Protein AF-A0A2E3NKC2-F1 (afdb_monomer_lite)

Sequence (37 aa):
MDDVIVRGGENMSPGEIEDVLLTHESVADACVIGVPD

Structure (mmCIF, N/CA/C/O backbone):
data_AF-A0A2E3NKC2-F1
#
_entry.id   AF-A0A2E3NKC2-F1
#
loop_
_atom_site.group_PDB
_atom_site.id
_atom_site.type_symbol
_atom_site.label_atom_id
_atom_site.label_alt_id
_atom_site.label_comp_id
_atom_site.label_asym_id
_atom_site.label_entity_id
_atom_site.label_seq_id
_atom_site.pdbx_PDB_ins_code
_atom_site.Cartn_x
_atom_site.Cartn_y
_atom_site.Cartn_z
_atom_site.occupancy
_atom_site.B_iso_or_equiv
_atom_site.auth_seq_id
_atom_site.auth_comp_id
_atom_site.auth_asym_id
_atom_site.auth_atom_id
_atom_site.pdbx_PDB_model_num
ATOM 1 N N . MET A 1 1 ? 9.162 -12.631 -7.594 1.00 51.91 1 MET A N 1
ATOM 2 C CA . MET A 1 1 ? 8.756 -11.609 -8.578 1.00 51.91 1 MET A CA 1
ATOM 3 C C . MET A 1 1 ? 8.329 -10.492 -7.681 1.00 51.91 1 MET A C 1
ATOM 5 O O . MET A 1 1 ? 7.273 -10.609 -7.082 1.00 51.91 1 MET A O 1
ATOM 9 N N . ASP A 1 2 ? 9.245 -9.573 -7.428 1.00 65.62 2 ASP A N 1
ATOM 10 C CA . ASP A 1 2 ? 9.052 -8.584 -6.379 1.00 65.62 2 ASP A CA 1
ATOM 11 C C . ASP A 1 2 ? 8.510 -7.353 -7.091 1.00 65.62 2 ASP A C 1
ATOM 13 O O . ASP A 1 2 ? 9.170 -6.813 -7.983 1.00 65.62 2 ASP A O 1
ATOM 17 N N . ASP A 1 3 ? 7.267 -6.991 -6.785 1.00 78.06 3 ASP A N 1
ATOM 18 C CA . ASP A 1 3 ? 6.671 -5.768 -7.300 1.00 78.06 3 ASP A CA 1
ATOM 19 C C . ASP A 1 3 ? 7.420 -4.598 -6.657 1.00 78.06 3 ASP A C 1
ATOM 21 O O . ASP A 1 3 ? 7.411 -4.436 -5.441 1.00 78.06 3 ASP A O 1
ATOM 25 N N . VAL A 1 4 ? 8.140 -3.818 -7.464 1.00 86.12 4 VAL A N 1
ATOM 26 C CA . VAL A 1 4 ? 8.917 -2.661 -7.003 1.00 86.12 4 VAL A CA 1
ATOM 27 C C . VAL A 1 4 ? 8.422 -1.426 -7.736 1.00 86.12 4 VAL A C 1
ATOM 29 O O . VAL A 1 4 ? 8.411 -1.379 -8.967 1.00 86.12 4 VAL A O 1
ATOM 32 N N . ILE A 1 5 ? 8.036 -0.407 -6.972 1.00 88.50 5 ILE A N 1
ATOM 33 C CA . ILE A 1 5 ? 7.674 0.909 -7.494 1.00 88.50 5 ILE A CA 1
ATOM 34 C C . ILE A 1 5 ? 8.943 1.756 -7.537 1.00 88.50 5 ILE A C 1
ATOM 36 O O . ILE A 1 5 ? 9.574 1.984 -6.507 1.00 88.50 5 ILE A O 1
ATOM 40 N N . VAL A 1 6 ? 9.306 2.248 -8.723 1.00 88.44 6 VAL A N 1
ATOM 41 C CA . VAL A 1 6 ? 10.460 3.140 -8.899 1.00 88.44 6 VAL A CA 1
ATOM 42 C C . VAL A 1 6 ? 9.971 4.565 -9.120 1.00 88.44 6 VAL A C 1
ATOM 44 O O . VAL A 1 6 ? 9.355 4.855 -10.146 1.00 88.44 6 VAL A O 1
ATOM 47 N N . ARG A 1 7 ? 10.256 5.472 -8.181 1.00 84.50 7 ARG A N 1
ATOM 48 C CA . ARG A 1 7 ? 9.882 6.893 -8.287 1.00 84.50 7 ARG A CA 1
ATOM 49 C C . ARG A 1 7 ? 11.054 7.780 -7.895 1.00 84.50 7 ARG A C 1
ATOM 51 O O . ARG A 1 7 ? 11.665 7.571 -6.858 1.00 84.50 7 ARG A O 1
ATOM 58 N N . GLY A 1 8 ? 11.393 8.761 -8.734 1.00 84.88 8 GLY A N 1
ATOM 59 C CA . GLY A 1 8 ? 12.491 9.698 -8.447 1.00 84.88 8 GLY A CA 1
ATOM 60 C C . GLY A 1 8 ? 13.881 9.053 -8.327 1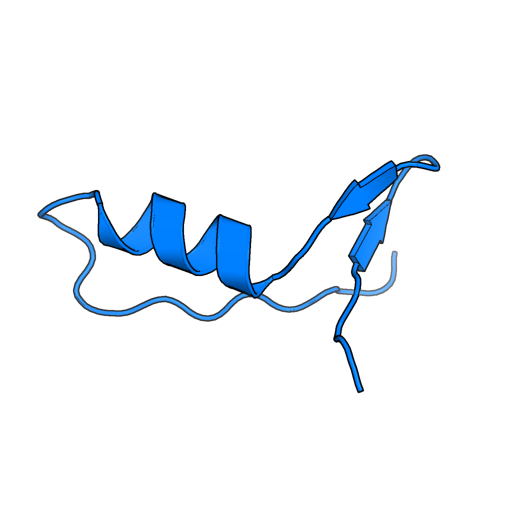.00 84.88 8 GLY A C 1
ATOM 61 O O . GLY A 1 8 ? 14.794 9.688 -7.813 1.00 84.88 8 GLY A O 1
ATOM 62 N N . GLY A 1 9 ? 14.047 7.812 -8.801 1.00 88.12 9 GLY A N 1
ATOM 63 C CA . GLY A 1 9 ? 15.277 7.028 -8.639 1.00 88.12 9 GLY A CA 1
ATOM 64 C C . GLY A 1 9 ? 15.334 6.184 -7.361 1.00 88.12 9 GLY A C 1
ATOM 65 O O . GLY A 1 9 ? 16.339 5.515 -7.140 1.00 88.12 9 GLY A O 1
ATOM 66 N N . GLU A 1 10 ? 14.277 6.181 -6.549 1.00 88.94 10 GLU A N 1
ATOM 67 C CA . GLU A 1 10 ? 14.162 5.338 -5.359 1.00 88.94 10 GLU A CA 1
ATOM 68 C C . GLU A 1 10 ? 13.275 4.121 -5.627 1.00 88.94 10 GLU A C 1
ATOM 70 O O . GLU A 1 10 ? 12.258 4.219 -6.319 1.00 88.94 10 GLU A O 1
ATOM 75 N N . ASN A 1 11 ? 13.668 2.980 -5.058 1.00 91.12 11 ASN A N 1
ATOM 76 C CA . ASN A 1 11 ? 12.918 1.730 -5.108 1.00 91.12 11 ASN A CA 1
ATOM 77 C C . ASN A 1 11 ? 12.074 1.609 -3.840 1.00 91.12 11 ASN A C 1
ATOM 79 O O . ASN A 1 11 ? 12.620 1.593 -2.739 1.00 91.12 11 ASN A O 1
ATOM 83 N N . MET A 1 12 ? 10.762 1.495 -3.999 1.00 91.06 12 MET A N 1
ATOM 84 C CA . MET A 1 12 ? 9.809 1.315 -2.911 1.00 91.06 12 MET A CA 1
ATOM 85 C C . MET A 1 12 ? 9.074 -0.013 -3.073 1.00 91.06 12 MET A C 1
ATOM 87 O O . MET A 1 12 ? 8.606 -0.340 -4.166 1.00 91.06 12 MET A O 1
ATOM 91 N N . SER A 1 13 ? 8.955 -0.762 -1.977 1.00 92.44 13 SER A N 1
ATOM 92 C CA . SER A 1 13 ? 8.149 -1.979 -1.917 1.00 92.44 13 SER A CA 1
ATOM 93 C C . SER A 1 13 ? 6.690 -1.622 -1.609 1.00 92.44 13 SER A C 1
ATOM 95 O O . SER A 1 13 ? 6.434 -0.993 -0.580 1.00 92.44 13 SER A O 1
ATOM 97 N N . PRO A 1 14 ? 5.716 -2.027 -2.444 1.00 92.56 14 PRO A N 1
ATOM 98 C CA . PRO A 1 14 ? 4.296 -1.895 -2.134 1.00 92.56 14 PRO A CA 1
ATOM 99 C C . PRO A 1 14 ? 3.936 -2.553 -0.800 1.00 92.56 14 PRO A C 1
ATOM 101 O O . PRO A 1 14 ? 3.236 -1.940 -0.003 1.00 92.56 14 PRO A O 1
ATOM 104 N N . GLY A 1 15 ? 4.485 -3.742 -0.523 1.00 93.38 15 GLY A N 1
ATOM 105 C CA . GLY A 1 15 ? 4.200 -4.487 0.705 1.00 93.38 15 GLY A CA 1
ATOM 106 C C . GLY A 1 15 ? 4.664 -3.762 1.970 1.00 93.38 15 GLY A C 1
ATOM 107 O O . GLY A 1 15 ? 3.938 -3.729 2.953 1.00 93.38 15 GLY A O 1
ATOM 108 N N . GLU A 1 16 ? 5.819 -3.087 1.934 1.00 93.75 16 GLU A N 1
ATOM 109 C CA . GLU A 1 16 ? 6.265 -2.277 3.082 1.00 93.75 16 GLU A CA 1
ATOM 110 C C . GLU A 1 16 ? 5.334 -1.082 3.330 1.00 93.75 16 GLU A C 1
ATOM 112 O O . GLU A 1 16 ? 5.106 -0.688 4.474 1.00 93.75 16 GLU A O 1
ATOM 117 N N . ILE A 1 17 ? 4.781 -0.496 2.265 1.00 94.06 17 ILE A N 1
ATOM 118 C CA . ILE A 1 17 ? 3.828 0.612 2.379 1.00 94.06 17 ILE A CA 1
ATOM 119 C C . ILE A 1 17 ? 2.492 0.098 2.935 1.00 94.06 17 ILE A C 1
ATOM 121 O O . ILE A 1 17 ? 1.924 0.735 3.821 1.00 94.06 17 ILE A O 1
ATOM 125 N N . GLU A 1 18 ? 2.006 -1.049 2.455 1.00 96.19 18 GLU A N 1
ATOM 126 C CA . GLU A 1 18 ? 0.810 -1.722 2.979 1.00 96.19 18 GLU A CA 1
ATOM 127 C C . GLU A 1 18 ? 0.959 -2.041 4.470 1.00 96.19 18 GLU A C 1
ATOM 129 O O . GLU A 1 18 ? 0.094 -1.659 5.257 1.00 96.19 18 GLU A O 1
ATOM 134 N N . ASP A 1 19 ? 2.084 -2.631 4.880 1.00 95.75 19 ASP A N 1
ATOM 135 C CA . ASP A 1 19 ? 2.374 -2.955 6.280 1.00 95.75 19 ASP A CA 1
ATOM 136 C C . ASP A 1 19 ? 2.302 -1.714 7.178 1.00 95.75 19 ASP A C 1
ATOM 138 O O . ASP A 1 19 ? 1.684 -1.746 8.243 1.00 95.75 19 ASP A O 1
ATOM 142 N N . VAL A 1 20 ? 2.881 -0.590 6.737 1.00 96.81 20 VAL A N 1
ATOM 143 C CA . VAL A 1 20 ? 2.808 0.685 7.467 1.00 96.81 20 VAL A CA 1
ATOM 144 C C . VAL A 1 20 ? 1.369 1.196 7.542 1.00 96.81 20 VAL A C 1
ATOM 146 O O . VAL A 1 20 ? 0.940 1.634 8.611 1.00 96.81 20 VAL A O 1
ATOM 149 N N . LEU A 1 21 ? 0.601 1.131 6.452 1.00 96.62 21 LEU A N 1
ATOM 150 C CA . LEU A 1 21 ? -0.801 1.562 6.439 1.00 96.62 21 LEU A CA 1
ATOM 151 C C . LEU A 1 21 ? -1.660 0.732 7.401 1.00 96.62 21 LEU A C 1
ATOM 153 O O . LEU A 1 21 ? -2.497 1.293 8.108 1.00 96.62 21 LEU A O 1
ATOM 157 N N . LEU A 1 22 ? -1.407 -0.573 7.483 1.00 97.25 22 LEU A N 1
ATOM 158 C CA . LEU A 1 22 ? -2.108 -1.498 8.374 1.00 97.25 22 LEU A CA 1
ATOM 159 C C . LEU A 1 22 ? -1.749 -1.317 9.858 1.00 97.25 22 LEU A C 1
ATOM 161 O O . LEU A 1 22 ? -2.473 -1.809 10.722 1.00 97.25 22 LEU A O 1
ATOM 165 N N . THR A 1 23 ? -0.683 -0.578 10.195 1.00 97.50 23 THR A N 1
ATOM 166 C CA . THR A 1 23 ? -0.424 -0.192 11.597 1.00 97.50 23 THR A CA 1
ATOM 167 C C . THR A 1 23 ? -1.433 0.825 12.136 1.00 97.50 23 THR A C 1
ATOM 169 O O . THR A 1 23 ? -1.551 0.992 13.351 1.00 97.50 23 THR A O 1
ATOM 172 N N . HIS A 1 24 ? -2.158 1.520 11.256 1.00 97.25 24 HIS A N 1
ATOM 173 C CA . HIS A 1 24 ? -3.110 2.547 11.646 1.00 97.25 24 HIS A CA 1
ATOM 174 C C . HIS A 1 24 ? -4.467 1.919 11.991 1.00 97.25 24 HIS A C 1
ATOM 176 O O . HIS A 1 24 ? -5.140 1.358 11.136 1.00 97.25 24 HIS A O 1
ATOM 182 N N . GLU A 1 25 ? -4.927 2.090 13.230 1.00 95.75 25 GLU A N 1
ATOM 183 C CA . GLU A 1 25 ? -6.144 1.454 13.770 1.00 95.75 25 GLU A CA 1
ATOM 184 C C . GLU A 1 25 ? -7.442 1.737 12.984 1.00 95.75 25 GLU A C 1
ATOM 186 O O . GLU A 1 25 ? -8.357 0.916 12.975 1.00 95.75 25 GLU A O 1
ATOM 191 N N . SER A 1 26 ? -7.522 2.866 12.273 1.00 97.88 26 SER A N 1
ATOM 192 C CA . SER A 1 26 ? -8.652 3.184 11.381 1.00 97.88 26 SER A CA 1
ATOM 193 C C . SER A 1 26 ? -8.588 2.537 9.987 1.00 97.88 26 SER A C 1
ATOM 195 O O . SER A 1 26 ? -9.508 2.744 9.194 1.00 97.88 26 SER A O 1
ATOM 197 N N . VAL A 1 27 ? -7.518 1.813 9.648 1.00 96.75 27 VAL A N 1
ATOM 198 C CA . VAL A 1 27 ? -7.321 1.166 8.342 1.00 96.75 27 VAL A CA 1
ATOM 199 C C . VAL A 1 27 ? -7.622 -0.321 8.485 1.00 96.75 27 VAL A C 1
ATOM 201 O O . VAL A 1 27 ? -6.927 -1.045 9.188 1.00 96.75 27 VAL A O 1
ATOM 204 N N . ALA A 1 28 ? -8.686 -0.777 7.826 1.00 96.75 28 ALA A N 1
ATOM 205 C CA . ALA A 1 28 ? -9.090 -2.182 7.866 1.00 96.75 28 ALA A CA 1
ATOM 206 C C . ALA A 1 28 ? -8.326 -3.054 6.857 1.00 96.75 28 ALA A C 1
ATOM 208 O O . ALA A 1 28 ? -8.148 -4.243 7.102 1.00 96.75 28 ALA A O 1
ATOM 209 N N . ASP A 1 29 ? -7.926 -2.472 5.725 1.00 96.69 29 ASP A N 1
ATOM 210 C CA . ASP A 1 29 ? -7.199 -3.146 4.650 1.00 96.69 29 ASP A CA 1
ATOM 211 C C . ASP A 1 29 ? -6.468 -2.109 3.779 1.00 96.69 29 ASP A C 1
ATOM 213 O O . ASP A 1 29 ? -6.893 -0.947 3.714 1.00 96.69 29 ASP A O 1
ATOM 217 N N . ALA A 1 30 ? -5.388 -2.512 3.110 1.00 96.00 30 ALA A N 1
ATOM 218 C CA . ALA A 1 30 ? -4.579 -1.640 2.263 1.00 96.00 30 ALA A CA 1
ATOM 219 C C . ALA A 1 30 ? -4.033 -2.391 1.040 1.00 96.00 30 ALA A C 1
ATOM 221 O O . ALA A 1 30 ? -3.607 -3.534 1.142 1.00 96.00 30 ALA A O 1
ATOM 222 N N . CYS A 1 31 ? -4.021 -1.721 -0.115 1.00 94.56 31 CYS A N 1
ATOM 223 C CA . CYS A 1 31 ? -3.384 -2.217 -1.333 1.00 94.56 31 CYS A CA 1
ATOM 224 C C . CYS A 1 31 ? -2.673 -1.062 -2.043 1.00 94.56 31 CYS A C 1
ATOM 226 O O . CYS A 1 31 ? -3.265 0.004 -2.249 1.00 94.56 31 CYS A O 1
ATOM 228 N N . VAL A 1 32 ? -1.409 -1.265 -2.405 1.00 94.12 32 VAL A N 1
ATOM 229 C CA . VAL A 1 32 ? -0.544 -0.241 -2.992 1.00 94.12 32 VAL A CA 1
ATOM 230 C C . VAL A 1 32 ? -0.177 -0.630 -4.418 1.00 94.12 32 VAL A C 1
ATOM 232 O O . VAL A 1 32 ? 0.322 -1.718 -4.685 1.00 94.12 32 VAL A O 1
ATOM 235 N N . ILE A 1 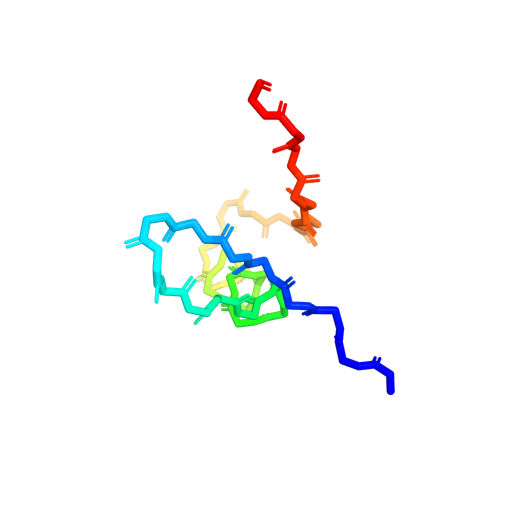33 ? -0.395 0.296 -5.353 1.00 92.31 33 ILE A N 1
ATOM 236 C CA . ILE A 1 33 ? -0.050 0.118 -6.765 1.00 92.31 33 ILE A CA 1
ATOM 237 C C . ILE A 1 33 ? 0.773 1.300 -7.273 1.00 92.31 33 ILE A C 1
ATOM 239 O O . ILE A 1 33 ? 0.534 2.453 -6.910 1.00 92.31 33 ILE A O 1
ATOM 243 N N . GLY A 1 34 ? 1.734 1.013 -8.148 1.00 89.94 34 GLY A N 1
ATOM 244 C CA . GLY A 1 34 ? 2.418 2.045 -8.918 1.00 89.94 34 GLY A CA 1
ATOM 245 C C . GLY A 1 34 ? 1.524 2.533 -10.056 1.00 89.94 34 GLY A C 1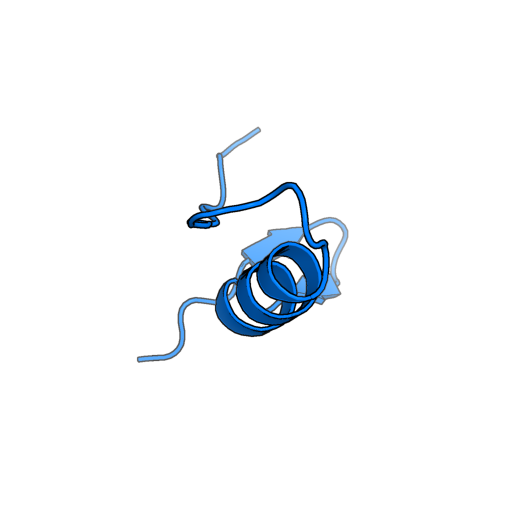
ATOM 246 O O . GLY A 1 34 ? 0.998 1.721 -10.816 1.00 89.94 34 GLY A O 1
ATOM 247 N N . VAL A 1 35 ? 1.368 3.849 -10.195 1.00 88.44 35 VAL A N 1
ATOM 248 C CA . VAL A 1 35 ? 0.699 4.469 -11.347 1.00 88.44 35 VAL A CA 1
ATOM 249 C C . VAL A 1 35 ? 1.735 5.149 -12.248 1.00 88.44 35 VAL A C 1
ATOM 251 O O . VAL A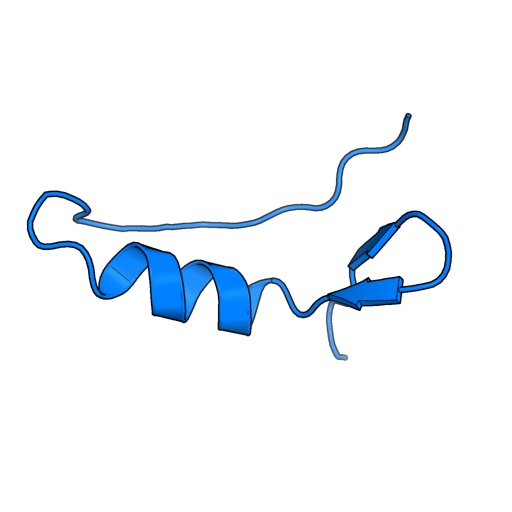 1 35 ? 2.669 5.759 -11.722 1.00 88.44 35 VAL A O 1
ATOM 254 N N . PRO A 1 36 ? 1.616 5.033 -13.582 1.00 81.56 36 PRO A N 1
ATOM 255 C CA . PRO A 1 36 ? 2.447 5.799 -14.506 1.00 81.56 36 PRO A CA 1
ATOM 256 C C . PRO A 1 36 ? 2.091 7.296 -14.439 1.00 81.56 36 PRO A C 1
ATOM 258 O O . PRO A 1 36 ? 0.912 7.630 -14.309 1.00 81.56 36 PRO A O 1
ATOM 261 N N . ASP A 1 37 ? 3.107 8.163 -14.517 1.00 72.25 37 ASP A N 1
ATOM 262 C CA . ASP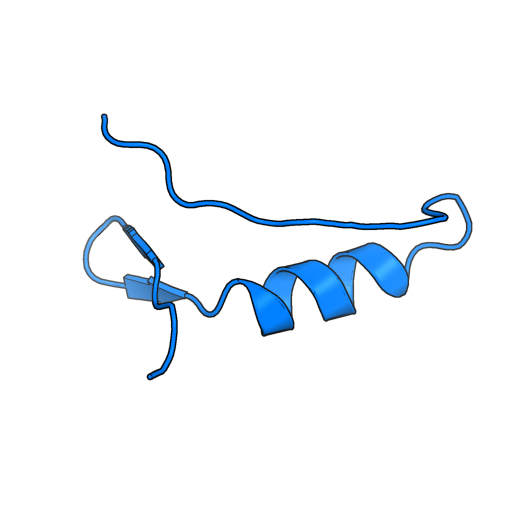 A 1 37 ? 2.966 9.628 -14.662 1.00 72.25 37 ASP A CA 1
ATOM 263 C C . ASP A 1 37 ? 2.573 10.022 -16.101 1.00 72.25 37 ASP A C 1
ATOM 265 O O . ASP A 1 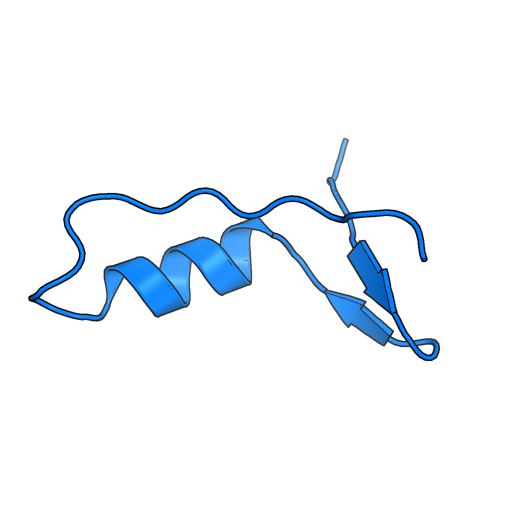37 ? 3.110 9.405 -17.056 1.00 72.25 37 ASP A O 1
#

Foldseek 3Di:
DFDWAADPNDTDGQVVVQVVQVVDPPDPGDGDDHDDD

Radius of gyration: 11.12 Å; chains: 1; bounding box: 24×21×28 Å

Secondary structure (DSSP, 8-state):
----EEETTEEE-HHHHHHHHHTSTT-S---------

pLDDT: mean 89.83, std 9.51, range [51.91, 97.88]